Protein AF-A0A846JPM6-F1 (afdb_monomer_lite)

Radius of gyration: 17.93 Å; chains: 1; bounding box: 54×40×27 Å

Secondary structure (DSSP, 8-state):
--------------EEEEEESS-EEETTEEEPTT-EEEE-HHHHHHHTTTEEEEEE-------------

Foldseek 3Di:
DDDDDPPPVVPQQWKKKWQFCAFDQDPNDTHHHRRIDIDHPVCCVVCVVGTDIDTDRPPDPPPPDDPDD

pLDDT: mean 76.8, std 19.97, range [39.56, 96.31]

Structure (mmCIF, N/CA/C/O backbone):
data_AF-A0A846JPM6-F1
#
_entry.id   AF-A0A846JPM6-F1
#
loop_
_atom_site.group_PDB
_atom_site.id
_atom_site.type_symbol
_atom_site.label_atom_id
_atom_site.label_alt_id
_atom_site.label_comp_id
_atom_site.label_asym_id
_atom_site.label_entity_id
_atom_site.label_seq_id
_atom_site.pdbx_PDB_ins_code
_atom_site.Cartn_x
_atom_site.Cartn_y
_atom_site.Cartn_z
_atom_site.occupancy
_atom_site.B_iso_or_equiv
_atom_site.auth_seq_id
_atom_sit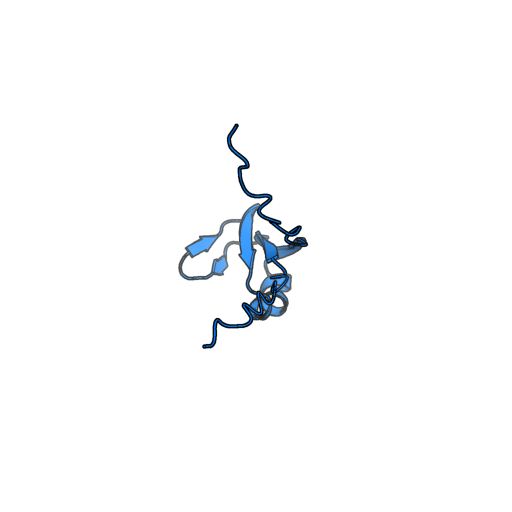e.auth_comp_id
_atom_site.auth_asym_id
_atom_site.auth_atom_id
_atom_site.pdbx_PDB_model_num
ATOM 1 N N . MET A 1 1 ? -43.727 10.008 15.478 1.00 39.56 1 MET A N 1
ATOM 2 C CA . MET A 1 1 ? -43.343 9.263 14.258 1.00 39.56 1 MET A CA 1
ATOM 3 C C . MET A 1 1 ? -41.878 9.538 13.975 1.00 39.56 1 MET A C 1
ATOM 5 O O . MET A 1 1 ? -41.483 10.692 13.955 1.00 39.56 1 MET A O 1
ATOM 9 N N . ALA A 1 2 ? -41.086 8.472 13.883 1.00 53.69 2 ALA A N 1
ATOM 10 C CA . ALA A 1 2 ? -39.628 8.486 13.822 1.00 53.69 2 ALA A CA 1
ATOM 11 C C . ALA A 1 2 ? -39.083 9.025 12.491 1.00 53.69 2 ALA A C 1
ATOM 13 O O . ALA A 1 2 ? -39.608 8.636 11.450 1.00 53.69 2 ALA A O 1
ATOM 14 N N . LYS A 1 3 ? -37.973 9.780 12.519 1.00 48.16 3 LYS A N 1
ATOM 15 C CA . LYS A 1 3 ? -36.967 9.793 11.442 1.00 48.16 3 LYS A CA 1
ATOM 16 C C . LYS A 1 3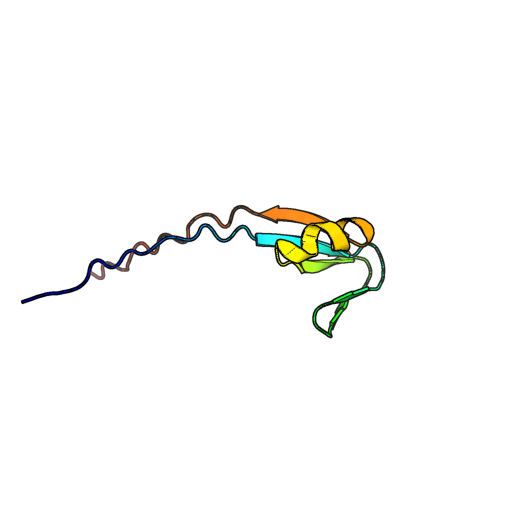 ? -35.555 9.924 12.030 1.00 48.16 3 LYS A C 1
ATOM 18 O O . LYS A 1 3 ? -35.108 11.005 12.369 1.00 48.16 3 LYS A O 1
ATOM 23 N N . ARG A 1 4 ? -34.972 8.732 12.211 1.00 49.94 4 ARG A N 1
ATOM 24 C CA . ARG A 1 4 ? -33.566 8.314 12.082 1.00 49.94 4 ARG A CA 1
ATOM 25 C C . ARG A 1 4 ? -32.509 9.377 12.395 1.00 49.94 4 ARG A C 1
ATOM 27 O O . ARG A 1 4 ? -32.273 10.264 11.589 1.00 49.94 4 ARG A O 1
ATOM 34 N N . ASN A 1 5 ? -31.801 9.168 13.506 1.00 49.06 5 ASN A N 1
ATOM 35 C CA . ASN A 1 5 ? -30.427 9.628 13.655 1.00 49.06 5 ASN A CA 1
ATOM 36 C C . ASN A 1 5 ? -29.635 9.113 12.447 1.00 49.06 5 ASN A C 1
ATOM 38 O O . ASN A 1 5 ? -29.340 7.920 12.359 1.00 49.06 5 ASN A O 1
ATOM 42 N N . GLU A 1 6 ? -29.320 9.993 11.505 1.00 54.12 6 GLU A N 1
ATOM 43 C CA . GLU A 1 6 ? -28.184 9.792 10.621 1.00 54.12 6 GLU A CA 1
ATOM 44 C C . GLU A 1 6 ? -26.944 9.996 11.493 1.00 54.12 6 GLU A C 1
ATOM 46 O O . GLU A 1 6 ? -26.393 11.090 11.573 1.00 54.12 6 GLU A O 1
ATOM 51 N N . ASN A 1 7 ? -26.530 8.938 12.200 1.00 47.72 7 ASN A N 1
ATOM 52 C CA . ASN A 1 7 ? -25.134 8.794 12.596 1.00 47.72 7 ASN A CA 1
ATOM 53 C C . ASN A 1 7 ? -24.350 8.693 11.287 1.00 47.72 7 ASN A C 1
ATOM 55 O O . ASN A 1 7 ? -24.068 7.605 10.789 1.00 47.72 7 ASN A O 1
ATOM 59 N N . LYS A 1 8 ? -24.066 9.845 10.684 1.00 53.25 8 LYS A N 1
ATOM 60 C CA . LYS A 1 8 ? -22.995 9.987 9.717 1.00 53.25 8 LYS A CA 1
ATOM 61 C C . LYS A 1 8 ? -21.732 9.867 10.563 1.00 53.25 8 LYS A C 1
ATOM 63 O O . LYS A 1 8 ? -21.177 10.858 11.015 1.00 53.25 8 LYS A O 1
ATOM 68 N N . GLU A 1 9 ? -21.382 8.629 10.909 1.00 48.34 9 GLU A N 1
ATOM 69 C CA . GLU A 1 9 ? -20.022 8.302 11.305 1.00 48.34 9 GLU A CA 1
ATOM 70 C C . GLU A 1 9 ? -19.185 8.720 10.105 1.00 48.34 9 GLU A C 1
ATOM 72 O O . GLU A 1 9 ? -19.138 8.031 9.085 1.00 48.34 9 GLU A O 1
ATOM 77 N N . THR A 1 10 ? -18.647 9.934 10.168 1.00 50.97 10 THR A N 1
ATOM 78 C CA . THR A 1 10 ? -17.586 10.384 9.287 1.00 50.97 10 THR A CA 1
ATOM 79 C C . THR A 1 10 ? -16.413 9.495 9.657 1.00 50.97 10 THR A C 1
ATOM 81 O O . THR A 1 10 ? -15.644 9.797 10.562 1.00 50.97 10 THR A O 1
ATOM 84 N N . ILE A 1 11 ? -16.370 8.300 9.069 1.00 52.94 11 ILE A N 1
ATOM 85 C CA . ILE A 1 11 ? -15.209 7.438 9.173 1.00 52.94 11 ILE A CA 1
ATOM 86 C C . ILE A 1 11 ? -14.141 8.225 8.431 1.00 52.94 11 ILE A C 1
ATOM 88 O O . ILE A 1 11 ? -14.195 8.350 7.209 1.00 52.94 11 ILE A O 1
ATOM 92 N N . GLU A 1 12 ? -13.248 8.853 9.186 1.00 56.75 12 GLU A N 1
ATOM 93 C CA . GLU A 1 12 ? -12.006 9.416 8.681 1.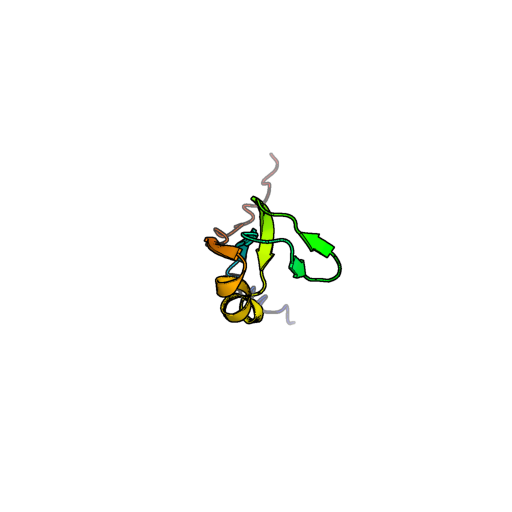00 56.75 12 GLU A CA 1
ATOM 94 C C . GLU A 1 12 ? -11.219 8.245 8.082 1.00 56.75 12 GLU A C 1
ATOM 96 O O . GLU A 1 12 ? -10.431 7.575 8.751 1.00 56.75 12 GLU A O 1
ATOM 101 N N . GLU A 1 13 ? -11.530 7.893 6.834 1.00 62.59 13 GLU A N 1
ATOM 102 C CA . GLU A 1 13 ? -10.868 6.806 6.134 1.00 62.59 13 GLU A CA 1
ATOM 103 C C . GLU A 1 13 ? -9.450 7.277 5.826 1.00 62.59 13 GLU A C 1
ATOM 105 O O . GLU A 1 13 ? -9.205 7.988 4.850 1.00 62.59 13 GLU A O 1
ATOM 110 N N . LYS A 1 14 ? -8.504 6.906 6.692 1.00 73.38 14 LYS A N 1
ATOM 111 C CA . LYS A 1 14 ? -7.076 7.099 6.447 1.00 73.38 14 LYS A CA 1
ATOM 112 C C . LYS A 1 14 ? -6.728 6.476 5.103 1.00 73.38 14 LYS A C 1
ATOM 114 O O . LYS A 1 14 ? -6.915 5.275 4.894 1.00 73.38 14 LYS A O 1
ATOM 119 N N . GLN A 1 15 ? -6.229 7.293 4.182 1.00 84.81 15 GLN A N 1
ATOM 120 C CA . GLN A 1 15 ? -5.802 6.819 2.875 1.00 84.81 15 GLN A CA 1
ATOM 121 C C . GLN A 1 15 ? -4.285 6.746 2.838 1.00 84.81 15 GLN A C 1
ATOM 123 O O . GLN A 1 15 ? -3.589 7.688 3.195 1.00 84.81 15 GLN A O 1
ATOM 128 N N . TYR A 1 16 ? -3.759 5.631 2.349 1.00 90.06 16 TYR A N 1
ATOM 129 C CA . TYR A 1 16 ? -2.326 5.451 2.169 1.00 90.06 16 TYR A CA 1
ATOM 130 C C . TYR A 1 16 ? -2.012 5.503 0.679 1.00 90.06 16 TYR A C 1
ATOM 132 O O . TYR A 1 16 ? -2.641 4.799 -0.115 1.00 90.06 16 TYR A O 1
ATOM 140 N N . LYS A 1 17 ? -1.044 6.327 0.274 1.00 92.12 17 LYS A N 1
ATOM 141 C CA . LYS A 1 17 ? -0.492 6.294 -1.084 1.00 92.12 17 LYS A CA 1
ATOM 142 C C . LYS A 1 17 ? 0.876 5.644 -1.063 1.00 92.12 17 LYS A C 1
ATOM 144 O O . LYS A 1 17 ? 1.755 6.048 -0.318 1.00 92.12 17 LYS A O 1
ATOM 149 N N . GLY A 1 18 ? 1.045 4.637 -1.904 1.00 93.75 18 GLY A N 1
ATOM 150 C CA . GLY A 1 18 ? 2.320 4.000 -2.175 1.00 93.75 18 GLY A CA 1
ATOM 151 C C . GLY A 1 18 ? 2.953 4.534 -3.447 1.00 93.75 18 GLY A C 1
ATOM 152 O O . GLY A 1 18 ? 2.253 4.749 -4.433 1.00 93.75 18 GLY A O 1
ATOM 153 N N . THR A 1 19 ? 4.274 4.653 -3.460 1.00 95.81 19 THR A N 1
ATOM 154 C CA . THR A 1 19 ? 5.090 4.748 -4.671 1.00 95.81 19 THR A CA 1
AT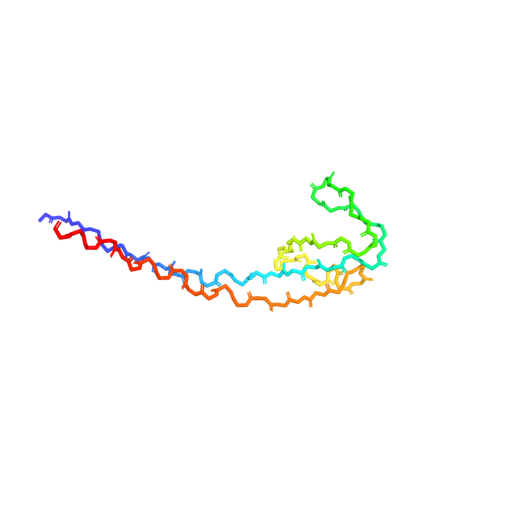OM 155 C C . THR A 1 19 ? 5.927 3.480 -4.786 1.00 95.81 19 THR A C 1
ATOM 157 O O . THR A 1 19 ? 6.780 3.210 -3.941 1.00 95.81 19 THR A O 1
ATOM 160 N N . ALA A 1 20 ? 5.689 2.670 -5.815 1.00 96.31 20 ALA A N 1
ATOM 161 C CA . ALA A 1 20 ? 6.370 1.390 -5.981 1.00 96.31 20 ALA A CA 1
ATOM 162 C C . ALA A 1 20 ? 7.886 1.585 -6.179 1.00 96.31 20 ALA A C 1
ATOM 164 O O . ALA A 1 20 ? 8.329 2.359 -7.024 1.00 96.31 20 ALA A O 1
ATOM 165 N N . ARG A 1 21 ? 8.708 0.869 -5.403 1.00 95.50 21 ARG A N 1
ATOM 166 C CA . ARG A 1 21 ? 10.184 0.903 -5.496 1.00 95.50 21 ARG A CA 1
ATOM 167 C C . ARG A 1 21 ? 10.743 -0.193 -6.398 1.00 95.50 21 ARG A C 1
ATOM 169 O O . ARG A 1 21 ? 11.904 -0.139 -6.789 1.00 95.50 21 ARG A O 1
ATOM 176 N N . GLN A 1 22 ? 9.917 -1.184 -6.707 1.00 94.38 22 GLN A N 1
ATOM 177 C CA . GLN A 1 22 ? 10.194 -2.288 -7.615 1.00 94.38 22 GLN A CA 1
ATOM 178 C C . GLN A 1 22 ? 8.909 -2.681 -8.342 1.00 94.38 22 GLN A C 1
ATOM 180 O O . GLN A 1 22 ? 7.818 -2.305 -7.914 1.00 94.38 22 GLN A O 1
ATOM 185 N N . CYS A 1 23 ? 9.032 -3.456 -9.417 1.00 94.06 23 CYS A N 1
ATOM 186 C CA . CYS A 1 23 ? 7.862 -3.974 -10.110 1.00 94.06 23 CYS A CA 1
ATOM 187 C C . CYS A 1 23 ? 7.104 -4.947 -9.195 1.00 94.06 23 CYS A C 1
ATOM 189 O O . CYS A 1 23 ? 7.638 -5.996 -8.829 1.00 94.06 23 CYS A O 1
ATOM 191 N N . ILE A 1 24 ? 5.871 -4.605 -8.827 1.00 93.19 24 ILE A N 1
ATOM 192 C CA . ILE A 1 24 ? 5.009 -5.422 -7.964 1.00 93.19 24 ILE A CA 1
ATOM 193 C C . ILE A 1 24 ? 3.661 -5.667 -8.625 1.00 93.19 24 ILE A C 1
ATOM 195 O O . ILE A 1 24 ? 3.203 -4.880 -9.448 1.00 93.19 24 ILE A O 1
ATOM 199 N N . LYS A 1 25 ? 3.001 -6.763 -8.250 1.00 93.44 25 LYS A N 1
ATOM 200 C CA . LYS A 1 25 ? 1.615 -7.018 -8.639 1.00 93.44 25 LYS A CA 1
ATOM 201 C C . LYS A 1 25 ? 0.716 -6.802 -7.429 1.00 93.44 25 LYS A C 1
ATOM 203 O O . LYS A 1 25 ? 0.803 -7.565 -6.474 1.00 93.44 25 LYS A O 1
ATOM 208 N N . TYR A 1 26 ? -0.147 -5.796 -7.484 1.00 91.56 26 TYR A N 1
ATOM 209 C CA . TYR A 1 26 ? -1.041 -5.425 -6.390 1.00 91.56 26 TYR A CA 1
ATOM 210 C C . TYR A 1 26 ? -2.464 -5.212 -6.921 1.00 91.56 26 TYR A C 1
ATOM 212 O O . TYR A 1 26 ? -2.656 -4.603 -7.969 1.00 91.56 26 TYR A O 1
ATOM 220 N N . VAL A 1 27 ? -3.468 -5.795 -6.252 1.00 88.69 27 VAL A N 1
ATOM 221 C CA . VAL A 1 27 ? -4.889 -5.788 -6.684 1.00 88.69 27 VAL A CA 1
ATOM 222 C C . VAL A 1 27 ? -5.071 -6.237 -8.148 1.00 88.69 27 VAL A C 1
ATOM 224 O O . VAL A 1 27 ? -5.872 -5.710 -8.914 1.00 88.69 27 VAL A O 1
ATOM 227 N N . GLY A 1 28 ? -4.273 -7.216 -8.582 1.00 91.19 28 GLY A N 1
ATOM 228 C CA . GLY A 1 28 ? -4.311 -7.723 -9.957 1.00 91.19 28 GLY A CA 1
ATOM 229 C C . GLY A 1 28 ? -3.673 -6.809 -11.011 1.00 91.19 28 GLY A C 1
ATOM 230 O O . GLY A 1 28 ? -3.563 -7.237 -12.159 1.00 91.19 28 GLY A O 1
ATOM 231 N N . GLN A 1 29 ? -3.197 -5.619 -10.637 1.00 91.62 29 GLN A N 1
ATOM 232 C CA . GLN A 1 29 ? -2.476 -4.691 -11.508 1.00 91.62 29 GLN A CA 1
ATOM 233 C C . GLN A 1 29 ? -0.965 -4.837 -11.331 1.00 91.62 29 GLN A C 1
ATOM 235 O O . GLN A 1 29 ? -0.482 -5.111 -10.233 1.00 91.62 29 GLN A O 1
ATOM 240 N N . PHE A 1 30 ? -0.215 -4.668 -12.418 1.00 94.62 30 PHE A N 1
ATOM 241 C CA . PHE A 1 30 ? 1.242 -4.582 -12.372 1.00 94.62 30 PHE A CA 1
ATOM 242 C C . PHE A 1 30 ? 1.639 -3.116 -12.218 1.00 94.62 30 PHE A C 1
ATOM 244 O O . PHE A 1 30 ? 1.304 -2.299 -13.069 1.00 94.62 30 PHE A O 1
ATOM 251 N N . LEU A 1 31 ? 2.337 -2.813 -11.132 1.00 94.88 31 LEU A N 1
ATOM 252 C CA . LEU A 1 31 ? 2.869 -1.497 -10.812 1.00 94.88 31 LEU A CA 1
ATOM 253 C C . LEU A 1 31 ? 4.366 -1.513 -11.107 1.00 94.88 31 LEU A C 1
ATOM 255 O O . LEU A 1 31 ? 5.075 -2.410 -10.647 1.00 94.88 31 LEU A O 1
ATOM 259 N N . ASN A 1 32 ? 4.840 -0.544 -11.879 1.00 95.31 32 ASN A N 1
ATOM 260 C CA . ASN A 1 32 ? 6.251 -0.362 -12.193 1.00 95.31 32 ASN A CA 1
ATOM 261 C C . ASN A 1 32 ? 6.937 0.515 -11.146 1.00 95.31 32 ASN A C 1
ATOM 263 O O . ASN A 1 32 ? 6.297 1.177 -10.334 1.00 95.31 32 ASN A O 1
ATOM 267 N N . ILE A 1 33 ? 8.268 0.548 -11.183 1.00 95.62 33 ILE A N 1
ATOM 268 C CA . ILE A 1 33 ? 9.056 1.448 -10.334 1.00 95.62 33 ILE A CA 1
ATOM 269 C C . ILE A 1 33 ? 8.626 2.898 -10.585 1.00 95.62 33 ILE A C 1
ATOM 271 O O . ILE A 1 33 ? 8.667 3.370 -11.718 1.00 95.62 33 ILE A O 1
ATOM 275 N N . GLY A 1 34 ? 8.256 3.602 -9.518 1.00 94.25 34 GLY A N 1
ATOM 276 C CA . GLY A 1 34 ? 7.767 4.978 -9.552 1.00 94.25 34 GLY A CA 1
ATOM 277 C C . GLY A 1 34 ? 6.252 5.113 -9.715 1.00 94.25 34 GLY A C 1
ATOM 278 O O . GLY A 1 34 ? 5.744 6.224 -9.559 1.00 94.25 34 GLY A O 1
ATOM 279 N N . ASP A 1 35 ? 5.521 4.022 -9.971 1.00 95.00 35 ASP A N 1
ATOM 280 C CA . ASP A 1 35 ? 4.063 4.081 -10.073 1.00 95.00 35 ASP A CA 1
ATOM 281 C C . ASP A 1 35 ? 3.440 4.358 -8.704 1.00 95.00 35 ASP A C 1
ATOM 283 O O . ASP A 1 35 ? 3.789 3.739 -7.692 1.00 95.00 35 ASP A O 1
ATOM 287 N N . LYS A 1 36 ? 2.490 5.298 -8.690 1.00 93.62 36 LYS A N 1
ATOM 288 C CA . LYS A 1 36 ? 1.734 5.682 -7.499 1.00 93.62 36 LYS A CA 1
ATOM 289 C C . LYS A 1 36 ? 0.417 4.923 -7.438 1.00 93.62 36 LYS A C 1
ATOM 291 O O . LYS A 1 36 ? -0.294 4.839 -8.437 1.00 93.62 36 LYS A O 1
ATOM 296 N N . PHE A 1 37 ? 0.065 4.416 -6.266 1.00 91.50 37 PHE A N 1
ATOM 297 C CA . PHE A 1 37 ? -1.136 3.613 -6.060 1.00 91.50 37 PHE A CA 1
ATOM 298 C C . PHE A 1 37 ? -1.706 3.810 -4.657 1.00 91.50 37 PHE A C 1
ATOM 300 O O . PHE A 1 37 ? -1.008 4.247 -3.748 1.00 91.50 37 PHE A O 1
ATOM 307 N N . TYR A 1 38 ? -2.987 3.496 -4.482 1.00 90.69 38 TYR A N 1
ATOM 308 C CA . TYR A 1 38 ? -3.628 3.528 -3.170 1.00 90.69 38 TYR A CA 1
ATOM 309 C C . TYR A 1 38 ? -3.458 2.192 -2.458 1.00 90.69 38 TYR A C 1
ATOM 311 O O . TYR A 1 38 ? -3.579 1.131 -3.071 1.00 90.69 38 TYR A O 1
ATOM 319 N N . ILE A 1 39 ? -3.194 2.260 -1.161 1.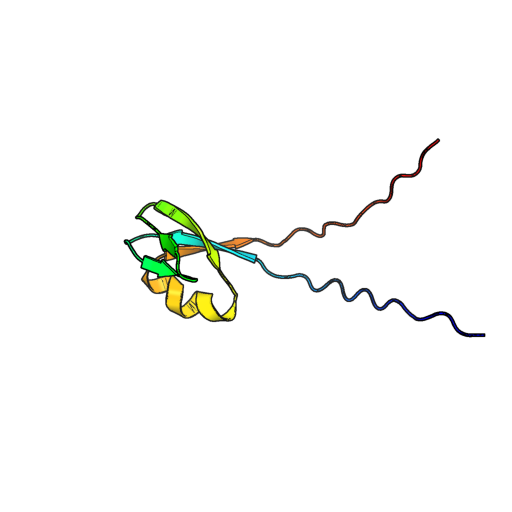00 90.81 39 ILE A N 1
ATOM 320 C CA . ILE A 1 39 ? -2.930 1.120 -0.296 1.00 90.81 39 ILE A CA 1
ATOM 321 C C . ILE A 1 39 ? -4.033 1.047 0.756 1.00 90.81 39 ILE A C 1
ATOM 323 O O . ILE A 1 39 ? -4.408 2.060 1.345 1.00 90.81 39 ILE A O 1
ATOM 327 N N . ALA A 1 40 ? -4.555 -0.156 0.991 1.00 89.44 40 ALA A N 1
ATOM 328 C CA . ALA A 1 40 ? -5.447 -0.386 2.117 1.00 89.44 40 ALA A CA 1
ATOM 329 C C . ALA A 1 40 ? -4.615 -0.491 3.401 1.00 89.44 40 ALA A C 1
ATOM 331 O O . ALA A 1 40 ? -3.552 -1.106 3.380 1.00 89.44 40 ALA A O 1
ATOM 332 N N . GLU A 1 41 ? -5.104 0.049 4.520 1.00 88.44 41 GLU A N 1
ATOM 333 C CA . GLU A 1 41 ? -4.379 0.074 5.806 1.00 88.44 41 GLU A CA 1
ATOM 334 C C . GLU A 1 41 ? -3.787 -1.297 6.188 1.00 88.44 41 GLU A C 1
ATOM 336 O O . GLU A 1 41 ? -2.617 -1.399 6.549 1.00 88.44 41 GLU A O 1
ATOM 341 N N . LYS A 1 42 ? -4.560 -2.372 5.993 1.00 90.06 42 LYS A N 1
ATOM 342 C CA . LYS A 1 42 ? -4.145 -3.760 6.262 1.00 90.06 42 LYS A CA 1
ATOM 343 C C . LYS A 1 42 ? -2.915 -4.223 5.464 1.00 90.06 42 LYS A C 1
ATOM 345 O O . LYS A 1 42 ? -2.201 -5.112 5.911 1.00 90.06 42 LYS A O 1
ATOM 350 N N . ASP A 1 43 ? -2.695 -3.646 4.284 1.00 91.25 43 ASP A N 1
ATOM 351 C CA . ASP A 1 43 ? -1.645 -4.038 3.342 1.00 91.25 43 ASP A CA 1
ATOM 352 C C . ASP A 1 43 ? -0.409 -3.120 3.461 1.00 91.25 43 ASP A C 1
ATOM 354 O O . ASP A 1 43 ? 0.646 -3.414 2.896 1.00 91.25 43 ASP A O 1
ATOM 358 N N . VAL A 1 44 ? -0.499 -2.024 4.232 1.00 91.12 44 VAL A N 1
ATOM 359 C CA . VAL A 1 44 ? 0.587 -1.047 4.439 1.00 91.12 44 VAL A CA 1
ATOM 360 C C . VAL A 1 44 ? 1.856 -1.723 4.945 1.00 91.12 44 VAL A C 1
ATOM 362 O O . VAL A 1 44 ? 2.934 -1.489 4.403 1.00 91.12 44 VAL A O 1
ATOM 365 N N . GLU A 1 45 ? 1.761 -2.570 5.970 1.00 92.44 45 GLU A N 1
ATOM 366 C CA . GLU A 1 45 ? 2.942 -3.216 6.558 1.00 92.44 45 GLU A CA 1
ATOM 367 C C . GLU A 1 45 ? 3.680 -4.126 5.573 1.00 92.44 45 GLU A C 1
ATOM 369 O O . GLU A 1 45 ? 4.915 -4.150 5.560 1.00 92.44 45 GLU A O 1
ATOM 374 N N . GLU A 1 46 ? 2.943 -4.836 4.717 1.00 92.12 46 GLU A N 1
ATOM 375 C CA . GLU A 1 46 ? 3.531 -5.676 3.676 1.00 92.12 46 GLU A CA 1
ATOM 376 C C . GLU A 1 46 ? 4.179 -4.813 2.586 1.00 92.12 46 GLU A C 1
ATOM 378 O O . GLU A 1 46 ? 5.333 -5.030 2.200 1.00 92.12 46 GLU A O 1
ATOM 383 N N . LEU A 1 47 ? 3.466 -3.779 2.137 1.00 92.31 47 LEU A N 1
ATOM 384 C CA . LEU A 1 47 ? 3.892 -2.931 1.032 1.00 92.31 47 LEU A CA 1
ATOM 385 C C . LEU A 1 47 ? 5.038 -1.982 1.388 1.00 92.31 47 LEU A C 1
ATOM 387 O O . LEU A 1 47 ? 5.786 -1.627 0.481 1.00 92.31 47 LEU A O 1
ATOM 391 N N . LYS A 1 48 ? 5.284 -1.659 2.668 1.00 92.06 48 LYS A N 1
ATOM 392 C CA . LYS A 1 48 ? 6.462 -0.873 3.114 1.00 92.06 48 LYS A CA 1
ATOM 393 C C . LYS A 1 48 ? 7.796 -1.451 2.632 1.00 92.06 48 LYS A C 1
ATOM 395 O O . LYS A 1 48 ? 8.788 -0.734 2.513 1.00 92.06 48 LYS A O 1
ATOM 400 N N . ARG A 1 49 ? 7.850 -2.761 2.368 1.00 94.38 49 ARG A N 1
ATOM 401 C CA . ARG A 1 49 ? 9.054 -3.445 1.867 1.00 94.38 49 ARG A CA 1
ATOM 402 C C . ARG A 1 49 ? 9.297 -3.214 0.377 1.00 94.38 49 ARG A C 1
ATOM 404 O O . ARG A 1 49 ? 10.421 -3.384 -0.088 1.00 94.38 49 ARG A O 1
ATOM 411 N N . TYR A 1 50 ? 8.254 -2.853 -0.364 1.00 93.44 50 TYR A N 1
ATOM 412 C CA . TYR A 1 50 ? 8.248 -2.827 -1.826 1.00 93.44 50 TYR A CA 1
ATOM 413 C C . TYR A 1 50 ? 7.871 -1.467 -2.416 1.00 93.44 50 TYR A C 1
ATOM 415 O O . TYR A 1 50 ? 8.125 -1.219 -3.595 1.00 93.44 50 TYR A O 1
ATOM 423 N N . ALA A 1 51 ? 7.287 -0.592 -1.609 1.00 94.81 51 ALA A N 1
ATOM 424 C CA . ALA A 1 51 ? 6.840 0.739 -1.960 1.00 94.81 51 ALA A CA 1
ATOM 425 C C . ALA A 1 51 ? 7.174 1.714 -0.825 1.00 94.81 51 ALA A C 1
ATOM 427 O O . ALA A 1 51 ? 7.251 1.334 0.343 1.00 94.81 51 ALA A O 1
ATOM 428 N N . ASP A 1 52 ? 7.391 2.969 -1.189 1.00 94.81 52 ASP A N 1
ATOM 429 C CA . ASP A 1 52 ? 7.425 4.080 -0.246 1.00 94.81 52 ASP A CA 1
ATOM 430 C C . ASP A 1 52 ? 5.982 4.489 0.064 1.00 94.81 52 ASP A C 1
ATOM 432 O O . ASP A 1 52 ? 5.198 4.619 -0.873 1.00 94.81 52 ASP A O 1
ATOM 436 N N . ILE A 1 53 ? 5.596 4.602 1.336 1.00 93.38 53 ILE A N 1
ATOM 437 C CA . ILE A 1 53 ? 4.196 4.829 1.725 1.00 93.38 53 ILE A CA 1
ATOM 438 C C . ILE A 1 53 ? 4.060 6.174 2.423 1.00 93.38 53 ILE A C 1
ATOM 440 O O . ILE A 1 53 ? 4.688 6.411 3.453 1.00 93.38 53 ILE A O 1
ATOM 444 N N . GLU A 1 54 ? 3.167 6.995 1.893 1.00 91.94 54 GLU A N 1
ATOM 445 C CA . GLU A 1 54 ? 2.747 8.277 2.438 1.00 91.94 54 GLU A CA 1
ATOM 446 C C . GLU A 1 54 ? 1.329 8.128 3.014 1.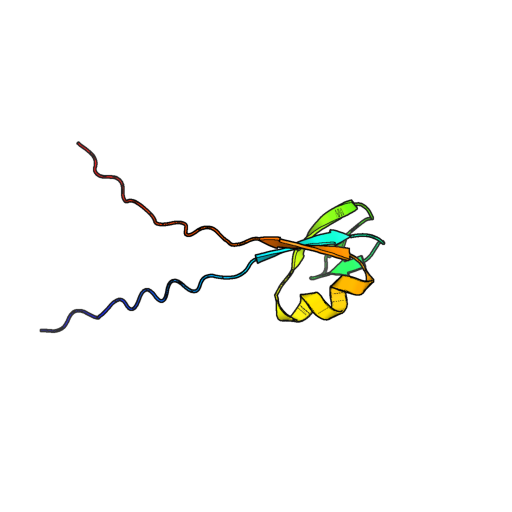00 91.94 54 GLU A C 1
ATOM 448 O O . GLU A 1 54 ? 0.405 7.688 2.321 1.00 91.94 54 GLU A O 1
ATOM 453 N N . GLU A 1 55 ? 1.154 8.464 4.294 1.00 88.62 55 GLU A N 1
ATOM 454 C CA . GLU A 1 55 ? -0.171 8.579 4.913 1.00 88.62 55 GLU A CA 1
ATOM 455 C C . GLU A 1 55 ? -0.793 9.911 4.495 1.00 88.62 55 GLU A C 1
ATOM 457 O O . GLU A 1 55 ? -0.158 10.962 4.571 1.00 88.62 55 GLU A O 1
ATOM 462 N N . ILE A 1 56 ? -2.029 9.853 4.016 1.00 82.88 56 ILE A N 1
ATOM 463 C CA . ILE A 1 56 ? -2.806 11.015 3.624 1.00 82.88 56 ILE A CA 1
ATOM 464 C C . ILE A 1 56 ? -4.011 11.049 4.539 1.00 82.88 56 ILE A C 1
ATOM 466 O O . ILE A 1 56 ? -4.897 10.192 4.472 1.00 82.88 56 ILE A O 1
ATOM 470 N N . GLU A 1 57 ? -4.042 12.070 5.384 1.00 70.75 57 GLU A N 1
ATOM 471 C CA . GLU A 1 57 ? -5.265 12.475 6.052 1.00 70.75 57 GLU A CA 1
ATOM 472 C C . GLU A 1 57 ? -6.245 12.871 4.948 1.00 70.75 57 GLU A C 1
ATOM 474 O O . GLU A 1 57 ? -6.039 13.857 4.232 1.00 70.75 57 GLU A O 1
ATOM 479 N N . ALA A 1 58 ? -7.271 12.043 4.736 1.00 61.56 58 ALA A N 1
ATOM 480 C CA . ALA A 1 58 ? -8.392 12.403 3.891 1.00 61.56 58 ALA A CA 1
ATOM 481 C C . ALA A 1 58 ? -9.105 13.552 4.601 1.00 61.56 58 ALA A C 1
ATOM 483 O O . ALA A 1 58 ? -10.002 13.329 5.409 1.00 61.56 58 ALA A O 1
ATOM 484 N N . ALA A 1 59 ? -8.623 14.774 4.355 1.00 51.88 59 ALA A N 1
ATOM 485 C CA . ALA A 1 59 ? -9.231 15.986 4.859 1.00 51.88 59 ALA A CA 1
ATOM 486 C C . ALA A 1 59 ? -10.714 15.905 4.525 1.00 51.88 59 ALA A C 1
ATOM 488 O O . ALA A 1 59 ? -11.090 15.690 3.369 1.00 51.88 59 ALA A O 1
ATOM 489 N N . GLU A 1 60 ? -11.509 15.979 5.582 1.00 47.88 60 GLU A N 1
ATOM 490 C CA . GLU A 1 60 ? -12.949 15.863 5.586 1.00 47.88 60 GLU A CA 1
ATOM 491 C C . GLU A 1 60 ? -13.519 16.547 4.339 1.00 47.88 60 GLU A C 1
ATOM 493 O O . GLU A 1 60 ? -13.485 17.771 4.213 1.00 47.88 60 GLU A O 1
ATOM 498 N N . VAL A 1 61 ? -14.062 15.776 3.392 1.00 52.94 61 VAL A N 1
ATOM 499 C CA . VAL A 1 61 ? -15.014 16.341 2.432 1.00 52.94 61 VAL A CA 1
ATOM 500 C C . VAL A 1 61 ? -16.296 16.611 3.214 1.00 52.94 61 VAL A C 1
ATOM 502 O O . VAL A 1 61 ? -17.287 15.888 3.113 1.00 52.94 61 VAL A O 1
ATOM 505 N N . GLN A 1 62 ? -16.252 17.652 4.048 1.00 45.94 62 GLN A N 1
ATOM 506 C CA . GLN A 1 62 ? -17.441 18.348 4.495 1.00 45.94 62 GLN A CA 1
ATOM 507 C C . GLN A 1 62 ? -18.091 18.875 3.221 1.00 45.94 62 GLN A C 1
ATOM 509 O O . GLN A 1 62 ? -17.640 19.836 2.603 1.00 45.94 62 GLN A O 1
ATOM 514 N N . GLY A 1 63 ? -19.119 18.163 2.765 1.00 52.09 63 GLY A N 1
ATOM 515 C CA . GLY A 1 63 ? -20.046 18.710 1.799 1.00 52.09 63 GLY A CA 1
ATOM 516 C C . GLY A 1 63 ? -20.739 19.895 2.451 1.00 52.09 63 GLY A C 1
ATOM 517 O O . GLY A 1 63 ? -21.766 19.716 3.100 1.00 52.09 63 GLY A O 1
ATOM 518 N N . GLU A 1 64 ? -20.181 21.090 2.291 1.00 46.12 64 GLU A N 1
ATOM 519 C CA . GLU A 1 64 ? -20.974 22.304 2.392 1.00 46.12 64 GLU A CA 1
ATOM 520 C C . GLU A 1 64 ? -21.887 22.310 1.168 1.00 46.12 64 GLU A C 1
ATOM 522 O O . GLU A 1 64 ? -21.466 22.461 0.018 1.00 46.12 64 GLU A O 1
ATOM 527 N N . GLY A 1 65 ? -23.144 21.959 1.436 1.00 51.94 65 GLY A N 1
ATOM 528 C CA . GLY A 1 65 ? -24.206 21.916 0.456 1.00 51.94 65 GLY A CA 1
ATOM 529 C C . GLY A 1 65 ? -24.329 23.251 -0.266 1.00 51.94 65 GLY A C 1
ATOM 530 O O . GLY A 1 65 ? -24.169 24.322 0.308 1.00 51.94 65 GLY A O 1
ATOM 531 N N . GLN A 1 66 ? -24.638 23.147 -1.552 1.00 54.03 66 GLN A N 1
ATOM 532 C CA . GLN A 1 66 ? -25.132 24.246 -2.360 1.00 54.03 66 GLN A CA 1
ATOM 533 C C . GLN A 1 66 ? -26.350 24.878 -1.678 1.00 54.03 66 GLN A C 1
ATOM 535 O O . GLN A 1 66 ? -27.410 24.256 -1.610 1.00 54.03 66 GLN A O 1
ATOM 540 N N . GLU A 1 67 ? -26.223 26.125 -1.242 1.00 49.56 67 GLU A N 1
ATOM 541 C CA . GLU A 1 67 ? -27.368 27.009 -1.059 1.00 49.56 67 GLU A CA 1
ATOM 542 C C . GLU A 1 67 ? -27.474 27.824 -2.349 1.00 49.56 67 GLU A C 1
ATOM 544 O O . GLU A 1 67 ? -26.707 28.753 -2.591 1.00 49.56 67 GLU A O 1
ATOM 549 N N . GLY A 1 68 ? -28.343 27.365 -3.252 1.00 54.31 68 GLY A N 1
ATOM 550 C CA . GLY A 1 68 ? -28.751 28.152 -4.408 1.00 54.31 68 GLY A CA 1
ATOM 551 C C . GLY A 1 68 ? -29.534 29.375 -3.942 1.00 54.31 68 GLY A C 1
ATOM 552 O O . GLY A 1 68 ? -30.402 29.252 -3.076 1.00 54.31 68 GLY A O 1
ATOM 553 N N . GLU A 1 69 ? -29.204 30.528 -4.516 1.00 43.62 69 GLU A N 1
ATOM 554 C CA . GLU A 1 69 ? -30.022 31.745 -4.454 1.00 43.62 69 GLU A CA 1
ATOM 555 C C . GLU A 1 69 ? -31.265 31.620 -5.352 1.00 43.62 69 GLU A C 1
ATOM 557 O O . GLU A 1 69 ? -31.155 31.000 -6.440 1.00 43.62 69 GLU A O 1
#

Sequence (69 aa):
MAKRNENKETIEEKQYKGTARQCIKYVGQFLNIGDKFYIAEKDVEELKRYADIEEIEAAEVQGEGQEGE

Organism: Clostridium botulinum (NCBI:txid1491)